Protein AF-A0A413FXJ4-F1 (afdb_monomer_lite)

Secondary structure (DSSP, 8-state):
-----PPP---SS--HHHHHHH--S-GGG------PPPTT---HHHHHHHHHHHHHHTTSS-SSSSSS----TT--PPPP------GGG--SS--PPTTEEE-GGG-EEEE-TTT--EEEE--EEEPPPS--------

Foldseek 3Di:
DPPDDDDDDDDDDDDVVVVLVVVPPCSPPDDDDDDDDDPFPDCPVVVCVQLVVLVVVLPVVPDPDVDSDDDDPPDDDDDDDDDDDDPVPDDPDDDDDVQKDWPVVFWDWDADPVPRDIDITTDITGHPPDDPPPPPDD

Sequence (138 aa):
MRSTIHHHLIVQHCDPRIISRLWKKEPSHLRASFHPLDGSGQYKKLAEYLIKETSKTFRSGESAYRKRFCESKNLIHPKPKTKKINAQKWRSAPVPKKGYIIETDSVETGVNPFTGLVWQRYSMIRIAPPNKPRKRTI

pLDDT: mean 79.88, std 13.8, range [35.5, 94.0]

Structure (mmCIF, N/CA/C/O backbone):
data_AF-A0A413FXJ4-F1
#
_entry.id   AF-A0A413FXJ4-F1
#
loop_
_atom_site.group_PDB
_atom_site.id
_atom_site.type_symbol
_atom_site.label_atom_id
_atom_site.label_alt_id
_atom_site.label_comp_id
_atom_site.label_asym_id
_atom_site.label_entity_id
_atom_site.label_seq_id
_atom_site.pdbx_PDB_ins_code
_atom_site.Cartn_x
_atom_site.Cartn_y
_atom_site.Cartn_z
_atom_site.occupancy
_atom_site.B_iso_or_equiv
_atom_site.auth_seq_id
_atom_site.auth_comp_id
_atom_site.auth_asym_id
_atom_site.auth_atom_id
_atom_site.pdbx_PDB_model_num
ATOM 1 N N . MET A 1 1 ? 29.296 -5.526 -13.607 1.00 35.50 1 MET A N 1
ATOM 2 C CA . MET A 1 1 ? 28.191 -6.242 -14.282 1.00 35.50 1 MET A CA 1
ATOM 3 C C . MET A 1 1 ? 27.050 -5.244 -14.463 1.00 35.50 1 MET A C 1
ATOM 5 O O . MET A 1 1 ? 26.494 -4.814 -13.463 1.00 35.50 1 MET A O 1
ATOM 9 N N . ARG A 1 2 ? 26.776 -4.752 -15.682 1.00 42.75 2 ARG A N 1
ATOM 10 C CA . ARG A 1 2 ? 25.613 -3.871 -15.911 1.00 42.75 2 ARG A CA 1
ATOM 11 C C . ARG A 1 2 ? 24.370 -4.755 -15.839 1.00 42.75 2 ARG A C 1
ATOM 13 O O . ARG A 1 2 ? 24.197 -5.598 -16.715 1.00 42.75 2 ARG A O 1
ATOM 20 N N . SER A 1 3 ? 23.567 -4.634 -14.783 1.00 55.50 3 SER A N 1
ATOM 21 C CA . SER A 1 3 ? 22.272 -5.310 -14.750 1.00 55.50 3 SER A CA 1
ATOM 22 C C . SER A 1 3 ? 21.412 -4.768 -15.888 1.00 55.50 3 SER A C 1
ATOM 24 O O . SER A 1 3 ? 21.445 -3.577 -16.208 1.00 55.50 3 SER A O 1
ATOM 26 N N . THR A 1 4 ? 20.679 -5.655 -16.550 1.00 64.88 4 THR A N 1
ATOM 27 C CA . THR A 1 4 ? 19.692 -5.254 -17.547 1.00 64.88 4 THR A CA 1
ATO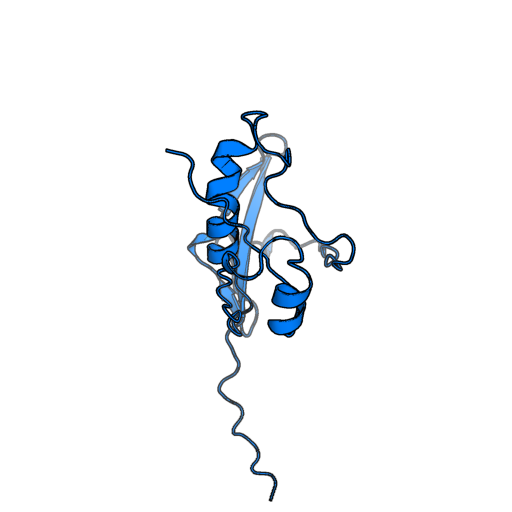M 28 C C . THR A 1 4 ? 18.681 -4.320 -16.882 1.00 64.88 4 THR A C 1
ATOM 30 O O . THR A 1 4 ? 18.236 -4.564 -15.761 1.00 64.88 4 THR A O 1
ATOM 33 N N . ILE A 1 5 ? 18.340 -3.219 -17.548 1.00 70.75 5 ILE A N 1
ATOM 34 C CA . ILE A 1 5 ? 17.359 -2.271 -17.021 1.00 70.75 5 ILE A CA 1
ATOM 35 C C . ILE A 1 5 ? 15.978 -2.925 -17.127 1.00 70.75 5 ILE A C 1
ATOM 37 O O . ILE A 1 5 ? 15.487 -3.175 -18.226 1.00 70.75 5 ILE A O 1
ATOM 41 N N . HIS A 1 6 ? 15.355 -3.199 -15.982 1.00 76.94 6 HIS A N 1
ATOM 42 C CA . HIS A 1 6 ? 13.989 -3.708 -15.901 1.00 76.94 6 HIS A CA 1
ATOM 43 C C . HIS A 1 6 ? 13.042 -2.574 -15.507 1.00 76.94 6 HIS A C 1
ATOM 45 O O . HIS A 1 6 ? 13.213 -1.936 -14.469 1.00 76.94 6 HIS A O 1
ATOM 51 N N . HIS A 1 7 ? 12.027 -2.326 -16.333 1.00 80.00 7 HIS A N 1
ATOM 52 C CA . HIS A 1 7 ? 10.966 -1.375 -16.023 1.00 80.00 7 HIS A CA 1
ATOM 53 C C . HIS A 1 7 ? 9.726 -2.126 -15.545 1.00 80.00 7 HIS A C 1
ATOM 55 O O . HIS A 1 7 ? 9.205 -2.986 -16.252 1.00 80.00 7 HIS A O 1
ATOM 61 N N . HIS A 1 8 ? 9.229 -1.771 -14.362 1.00 86.25 8 HIS A N 1
ATOM 62 C CA . HIS A 1 8 ? 7.935 -2.238 -13.886 1.00 86.25 8 HIS A CA 1
ATOM 63 C C . HIS A 1 8 ? 6.858 -1.199 -14.187 1.00 86.25 8 HIS A C 1
ATOM 65 O O . HIS A 1 8 ? 7.010 -0.023 -13.853 1.00 86.25 8 HIS A O 1
ATOM 71 N N . LEU A 1 9 ? 5.764 -1.639 -14.805 1.00 86.75 9 LEU A N 1
ATOM 72 C CA . LEU A 1 9 ? 4.642 -0.791 -15.189 1.00 86.75 9 LEU A CA 1
ATOM 73 C C . LEU A 1 9 ? 3.345 -1.421 -14.684 1.00 86.75 9 LEU A C 1
ATOM 75 O O . LEU A 1 9 ? 3.077 -2.590 -14.949 1.00 86.75 9 LEU A O 1
ATOM 79 N N . ILE A 1 10 ? 2.531 -0.630 -13.986 1.00 88.88 10 ILE A N 1
ATOM 80 C CA . ILE A 1 10 ? 1.134 -0.962 -13.699 1.00 88.88 10 ILE A CA 1
ATOM 81 C C . ILE A 1 10 ? 0.285 -0.031 -14.552 1.00 88.88 10 ILE A C 1
ATOM 83 O O . ILE A 1 10 ? 0.359 1.191 -14.416 1.00 88.88 10 ILE A O 1
ATOM 87 N N . VAL A 1 11 ? -0.515 -0.613 -15.436 1.00 87.31 11 VAL A N 1
ATOM 88 C CA . VAL A 1 11 ? -1.392 0.119 -16.350 1.00 87.31 11 VAL A CA 1
ATOM 89 C C . VAL A 1 11 ? -2.798 -0.459 -16.292 1.00 87.31 11 VAL A C 1
ATOM 91 O O . VAL A 1 11 ? -2.998 -1.607 -15.896 1.00 87.31 11 VAL A O 1
ATOM 94 N N . GLN A 1 12 ? -3.781 0.349 -16.690 1.00 85.44 12 GLN A N 1
ATOM 95 C CA . GLN A 1 12 ? -5.107 -0.178 -17.007 1.00 85.44 12 GLN A CA 1
ATOM 96 C C . GLN A 1 12 ? -5.007 -1.179 -18.166 1.00 85.44 12 GLN A C 1
ATOM 98 O O . GLN A 1 12 ? -3.970 -1.258 -18.830 1.00 85.44 12 GLN A O 1
ATOM 103 N N . HIS A 1 13 ? -6.084 -1.931 -18.406 1.00 85.19 13 HIS A N 1
ATOM 104 C CA . HIS A 1 13 ? -6.139 -2.883 -19.510 1.00 85.19 13 HIS A CA 1
ATOM 105 C C . HIS A 1 13 ? -5.606 -2.249 -20.803 1.00 85.19 13 HIS A C 1
ATOM 107 O O . HIS A 1 13 ? -6.088 -1.210 -21.252 1.00 85.19 13 HIS A O 1
ATOM 113 N N . CYS A 1 14 ? -4.581 -2.880 -21.361 1.00 84.56 14 CYS A N 1
ATOM 114 C CA . CYS A 1 14 ? -3.896 -2.446 -22.561 1.00 84.56 14 CYS A CA 1
ATOM 115 C C . CYS A 1 14 ? -3.570 -3.691 -23.372 1.00 84.56 14 CYS A C 1
ATOM 117 O O . CYS A 1 14 ? -3.119 -4.696 -22.818 1.00 84.56 14 CYS A O 1
ATOM 119 N N . ASP A 1 15 ? -3.792 -3.614 -24.678 1.00 86.50 15 ASP A N 1
ATOM 120 C CA . ASP A 1 15 ? -3.343 -4.643 -25.597 1.00 86.50 15 ASP A CA 1
ATOM 121 C C . ASP A 1 15 ? -1.801 -4.680 -25.603 1.00 86.50 15 ASP A C 1
ATOM 123 O O . ASP A 1 15 ? -1.172 -3.674 -25.957 1.00 86.50 15 ASP A O 1
ATOM 127 N N . PRO A 1 16 ? -1.169 -5.817 -25.251 1.00 80.75 16 PRO A N 1
ATOM 128 C CA . PRO A 1 16 ? 0.286 -5.970 -25.257 1.00 80.75 16 PRO A CA 1
ATOM 129 C C . PRO A 1 16 ? 0.958 -5.508 -26.556 1.00 80.75 16 PRO A C 1
ATOM 131 O O . PRO A 1 16 ? 2.058 -4.953 -26.523 1.00 80.75 16 PRO A O 1
ATOM 134 N N . ARG A 1 17 ? 0.276 -5.663 -27.700 1.00 81.94 17 ARG A N 1
ATOM 135 C CA . ARG A 1 17 ? 0.776 -5.264 -29.024 1.00 81.94 17 ARG A CA 1
ATOM 136 C C . ARG A 1 17 ? 1.029 -3.760 -29.124 1.00 81.94 17 ARG A C 1
ATOM 138 O O . ARG A 1 17 ? 1.933 -3.341 -29.846 1.00 81.94 17 ARG A O 1
ATOM 145 N N . ILE A 1 18 ? 0.269 -2.945 -28.388 1.00 85.31 18 ILE A N 1
ATOM 146 C CA . ILE A 1 18 ? 0.462 -1.490 -28.337 1.00 85.31 18 ILE A CA 1
ATOM 147 C C . ILE A 1 18 ? 1.812 -1.171 -27.692 1.00 85.31 18 ILE A C 1
ATOM 149 O O . ILE A 1 18 ? 2.576 -0.374 -28.233 1.00 85.31 18 ILE A O 1
ATOM 153 N N . ILE A 1 19 ? 2.136 -1.826 -26.574 1.00 81.00 19 ILE A N 1
ATOM 154 C CA . ILE A 1 19 ? 3.409 -1.626 -25.868 1.00 81.00 19 ILE A CA 1
ATOM 155 C C . ILE A 1 19 ? 4.577 -2.060 -2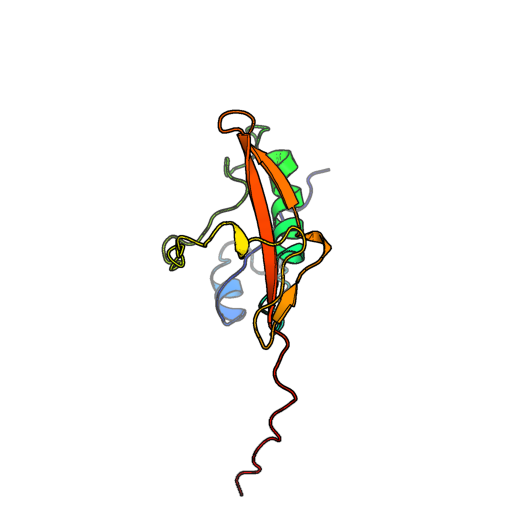6.754 1.00 81.00 19 ILE A C 1
ATOM 157 O O . ILE A 1 19 ? 5.535 -1.302 -26.910 1.00 81.00 19 ILE A O 1
ATOM 161 N N . SER A 1 20 ? 4.465 -3.222 -27.405 1.00 77.81 20 SER A N 1
ATOM 162 C CA . SER A 1 20 ? 5.481 -3.701 -28.346 1.00 77.81 20 SER A CA 1
ATOM 163 C C . SER A 1 20 ? 5.717 -2.724 -29.499 1.00 77.81 20 SER A C 1
ATOM 165 O O . SER A 1 20 ? 6.863 -2.436 -29.829 1.00 77.81 20 SER A O 1
ATOM 167 N N . ARG A 1 21 ? 4.653 -2.152 -30.078 1.00 79.44 21 ARG A N 1
ATOM 168 C CA . ARG A 1 21 ? 4.757 -1.182 -31.181 1.00 79.44 21 ARG A CA 1
ATOM 169 C C . ARG A 1 21 ? 5.354 0.162 -30.750 1.00 79.44 21 ARG A C 1
ATOM 171 O O . ARG A 1 21 ? 6.044 0.807 -31.537 1.00 79.44 21 ARG A O 1
ATOM 178 N N . LEU A 1 22 ? 5.070 0.615 -29.528 1.00 81.69 22 LEU A N 1
ATOM 179 C CA . LEU A 1 22 ? 5.619 1.866 -28.994 1.00 81.69 22 LEU A CA 1
ATOM 180 C C . LEU A 1 22 ? 7.118 1.765 -28.681 1.00 81.69 22 LEU A C 1
ATOM 182 O O . LEU A 1 22 ? 7.803 2.789 -28.648 1.00 81.69 22 LEU A O 1
ATOM 186 N N . TRP A 1 23 ? 7.646 0.553 -28.506 1.00 78.31 23 TRP A N 1
ATOM 187 C CA . TRP A 1 23 ? 9.065 0.306 -28.267 1.00 78.31 23 TRP A CA 1
ATOM 188 C C . TRP A 1 23 ? 9.882 0.363 -29.572 1.00 78.31 23 TRP A C 1
ATOM 190 O O . TRP A 1 23 ? 10.393 -0.632 -30.077 1.00 78.31 23 TRP A O 1
ATOM 200 N N . LYS A 1 24 ? 9.979 1.572 -30.140 1.00 63.34 24 LYS A N 1
ATOM 201 C CA . LYS A 1 24 ? 10.435 1.836 -31.519 1.00 63.34 24 LYS A CA 1
ATOM 202 C C . LYS A 1 24 ? 11.907 1.537 -31.818 1.00 63.34 24 LYS A C 1
ATOM 204 O O . LYS A 1 24 ? 12.250 1.449 -32.990 1.00 63.34 24 LYS A O 1
ATOM 209 N N . LYS A 1 25 ? 12.783 1.473 -30.809 1.00 61.47 25 LYS A N 1
ATOM 210 C CA . LYS A 1 25 ? 14.236 1.460 -31.052 1.00 61.47 25 LYS A CA 1
ATOM 211 C C . LYS A 1 25 ? 14.799 0.076 -31.372 1.00 61.47 25 LYS A C 1
ATOM 213 O O . LYS A 1 25 ? 15.646 0.005 -32.239 1.00 61.47 25 LYS A O 1
ATOM 218 N N . GLU A 1 26 ? 14.333 -0.983 -30.706 1.00 62.28 26 GLU A N 1
ATOM 219 C CA . GLU A 1 26 ? 14.832 -2.360 -30.892 1.00 62.28 26 GLU A CA 1
ATOM 220 C C . GLU A 1 26 ? 13.768 -3.386 -30.437 1.00 62.28 26 GLU A C 1
ATOM 222 O O . GLU A 1 26 ? 13.756 -3.790 -29.267 1.00 62.28 26 GLU A O 1
ATOM 227 N N . PRO A 1 27 ? 12.831 -3.804 -31.311 1.00 56.72 27 PRO A N 1
ATOM 228 C CA . PRO A 1 27 ? 11.775 -4.765 -30.963 1.00 56.72 27 PRO A CA 1
ATOM 229 C C . PRO A 1 27 ? 12.318 -6.132 -30.512 1.00 56.72 27 PRO A C 1
ATOM 231 O O . PRO A 1 27 ? 11.704 -6.799 -29.682 1.00 56.72 27 PRO A O 1
ATOM 234 N N . SER A 1 28 ? 13.491 -6.523 -31.022 1.00 59.41 28 SER A N 1
ATOM 235 C CA . SER A 1 28 ? 14.207 -7.776 -30.732 1.00 59.41 28 SER A CA 1
ATOM 236 C C . SER A 1 28 ? 14.666 -7.909 -29.273 1.00 59.41 28 SER A C 1
ATOM 238 O O . SER A 1 28 ? 14.881 -9.021 -28.791 1.00 59.41 28 SER A O 1
ATOM 240 N N . HIS A 1 29 ? 14.791 -6.794 -28.545 1.00 64.50 29 HIS A N 1
ATOM 241 C CA . HIS A 1 29 ? 15.255 -6.766 -27.154 1.00 64.50 29 HIS A CA 1
ATOM 242 C C . HIS A 1 29 ? 14.135 -6.521 -26.136 1.00 64.50 29 HIS A C 1
ATOM 244 O O . HIS A 1 29 ? 14.380 -6.569 -24.927 1.00 64.50 29 HIS A O 1
ATOM 250 N N . LEU A 1 30 ? 12.896 -6.295 -26.586 1.00 70.44 30 LEU A N 1
ATOM 251 C CA . LEU A 1 30 ? 11.763 -6.140 -25.683 1.00 70.44 30 LEU A CA 1
ATOM 252 C C . LEU A 1 30 ? 11.260 -7.511 -25.214 1.00 70.44 30 LEU A C 1
ATOM 254 O O . LEU A 1 30 ? 10.452 -8.162 -25.873 1.00 70.44 30 LEU A O 1
ATOM 258 N N . ARG A 1 31 ? 11.682 -7.920 -24.018 1.00 75.25 31 ARG A N 1
ATOM 259 C CA . ARG A 1 31 ? 11.058 -9.027 -23.281 1.00 75.25 31 ARG A CA 1
ATOM 260 C C . ARG A 1 31 ? 10.058 -8.455 -22.281 1.00 75.25 31 ARG A C 1
ATOM 262 O O . ARG A 1 31 ? 10.445 -8.027 -21.197 1.00 75.25 31 ARG A O 1
ATOM 269 N N . ALA A 1 32 ? 8.784 -8.414 -22.665 1.00 77.69 32 ALA A N 1
ATOM 270 C CA . ALA A 1 32 ? 7.703 -7.944 -21.805 1.00 77.69 32 ALA A CA 1
ATOM 271 C C . ALA A 1 32 ? 6.937 -9.130 -21.202 1.00 77.69 32 ALA A C 1
ATOM 273 O O . ALA A 1 32 ? 6.354 -9.932 -21.930 1.00 77.69 32 ALA A O 1
ATOM 274 N N . SER A 1 33 ? 6.919 -9.213 -19.872 1.00 83.94 33 SER A N 1
ATOM 275 C CA . SER A 1 33 ? 6.072 -10.154 -19.136 1.00 83.94 33 SER A CA 1
ATOM 276 C C . SER A 1 33 ? 4.803 -9.446 -18.681 1.00 83.94 33 SER A C 1
ATOM 278 O O . SER A 1 33 ? 4.865 -8.400 -18.032 1.00 83.94 33 SER A O 1
ATOM 280 N N . PHE A 1 34 ? 3.650 -10.023 -19.012 1.00 84.81 34 PHE A N 1
ATOM 281 C CA . PHE A 1 34 ? 2.344 -9.476 -18.662 1.00 84.81 34 PHE A CA 1
ATOM 282 C C . PHE A 1 34 ? 1.708 -10.324 -17.571 1.00 84.81 34 PHE A C 1
ATOM 284 O O . PHE A 1 34 ? 1.477 -11.517 -17.753 1.00 84.81 34 PHE A O 1
ATOM 291 N N . HIS A 1 35 ? 1.406 -9.688 -16.443 1.00 87.69 35 HIS A N 1
ATOM 292 C CA . HIS A 1 35 ? 0.777 -10.336 -15.302 1.00 87.69 35 HIS A CA 1
ATOM 293 C C . HIS A 1 35 ? -0.538 -9.615 -14.997 1.00 87.69 35 HIS A C 1
ATOM 295 O O . HIS A 1 35 ? -0.497 -8.462 -14.559 1.00 87.69 35 HIS A O 1
ATOM 301 N N . PRO A 1 36 ? -1.704 -10.237 -15.258 1.00 87.69 36 PRO A N 1
ATOM 302 C CA . PRO A 1 36 ? -2.969 -9.652 -14.844 1.00 87.69 36 PRO A CA 1
ATOM 303 C C . PRO A 1 36 ? -3.002 -9.562 -13.316 1.00 87.69 36 PRO A C 1
ATOM 305 O O . PRO A 1 36 ? -2.610 -10.502 -12.624 1.00 87.69 36 PRO A O 1
ATOM 308 N N . LEU A 1 37 ? -3.466 -8.427 -12.794 1.00 87.44 37 LEU A N 1
ATOM 309 C CA . LEU A 1 37 ? -3.738 -8.303 -11.366 1.00 87.44 37 LEU A CA 1
ATOM 310 C C . LEU A 1 37 ? -4.917 -9.205 -10.995 1.00 87.44 37 LEU A C 1
ATOM 312 O O . LEU A 1 37 ? -5.867 -9.350 -11.770 1.00 87.44 37 LEU A O 1
ATOM 316 N N . ASP A 1 38 ? -4.846 -9.818 -9.818 1.00 82.75 38 ASP A N 1
ATOM 317 C CA . ASP A 1 38 ? -5.944 -10.633 -9.312 1.00 82.75 38 ASP A CA 1
ATOM 318 C C . ASP A 1 38 ? -7.183 -9.781 -8.969 1.00 82.75 38 ASP A C 1
ATOM 320 O O . ASP A 1 38 ? -7.154 -8.557 -8.941 1.00 82.75 38 ASP A O 1
ATOM 324 N N . GLY A 1 39 ? -8.322 -10.423 -8.716 1.00 79.06 39 GLY A N 1
ATOM 325 C CA . GLY A 1 39 ? -9.552 -9.715 -8.344 1.00 79.06 39 GLY A CA 1
ATOM 326 C C . GLY 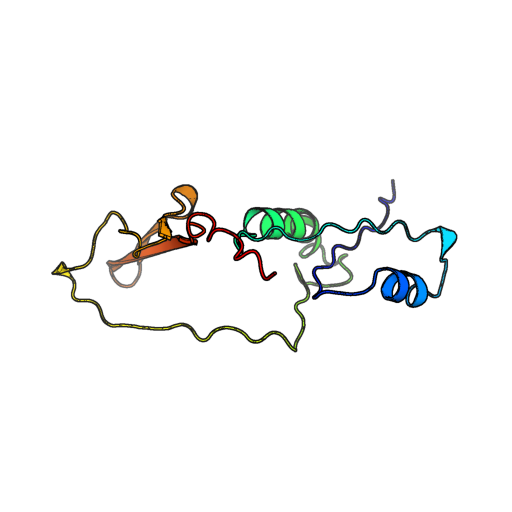A 1 39 ? -9.607 -9.252 -6.883 1.00 79.06 39 GLY A C 1
ATOM 327 O O . GLY A 1 39 ? -10.660 -8.783 -6.452 1.00 79.06 39 GLY A O 1
ATOM 328 N N . SER A 1 40 ? -8.539 -9.427 -6.092 1.00 79.25 40 SER A N 1
ATOM 329 C CA . SER A 1 40 ? -8.582 -9.202 -4.639 1.00 79.25 40 SER A CA 1
ATOM 330 C C . SER A 1 40 ? -8.682 -7.719 -4.279 1.00 79.25 40 SER A C 1
ATOM 332 O O . SER A 1 40 ? -9.265 -7.358 -3.255 1.00 79.25 40 SER A O 1
ATOM 334 N N . GLY A 1 41 ? -8.107 -6.854 -5.121 1.00 78.19 41 GLY A N 1
ATOM 335 C CA . GLY A 1 41 ? -7.956 -5.430 -4.836 1.00 78.19 41 GLY A CA 1
ATOM 336 C C . GLY A 1 41 ? -6.947 -5.115 -3.726 1.00 78.19 41 GLY A C 1
ATOM 337 O O . GLY A 1 41 ? -6.832 -3.949 -3.350 1.00 78.19 41 GLY A O 1
ATOM 338 N N . GLN A 1 42 ? -6.221 -6.112 -3.205 1.00 85.56 42 GLN A N 1
ATOM 339 C CA . GLN A 1 42 ? -5.193 -5.932 -2.183 1.00 85.56 42 GLN A CA 1
ATOM 340 C C . GLN A 1 42 ? -3.801 -6.184 -2.783 1.00 85.56 42 GLN A C 1
ATOM 342 O O . GLN A 1 42 ? -3.344 -7.318 -2.888 1.00 85.56 42 GLN A O 1
ATOM 347 N N . TYR A 1 43 ? -3.095 -5.110 -3.144 1.00 88.94 43 TYR A N 1
ATOM 348 C CA . TYR A 1 43 ? -1.799 -5.179 -3.829 1.00 88.94 43 TYR A CA 1
ATOM 349 C C . TYR A 1 43 ? -0.613 -4.672 -3.000 1.00 88.94 43 TYR A C 1
ATOM 351 O O . TYR A 1 43 ? 0.428 -4.357 -3.574 1.00 88.94 43 TYR A O 1
ATOM 359 N N . LYS A 1 44 ? -0.725 -4.593 -1.666 1.00 87.88 44 LYS A N 1
ATOM 360 C CA . LYS A 1 44 ? 0.362 -4.137 -0.771 1.00 87.88 44 LYS A CA 1
ATOM 361 C C . LYS A 1 44 ? 1.692 -4.830 -1.074 1.00 87.88 44 LYS A C 1
ATOM 363 O O . LYS A 1 44 ? 2.678 -4.155 -1.343 1.00 87.88 44 LYS A O 1
ATOM 368 N N . LYS A 1 45 ? 1.699 -6.168 -1.122 1.00 87.31 45 LYS A N 1
ATOM 369 C CA . LYS A 1 45 ? 2.914 -6.959 -1.389 1.00 87.31 45 LYS A CA 1
ATOM 370 C C . LYS A 1 45 ? 3.507 -6.674 -2.768 1.00 87.31 45 LYS A C 1
ATOM 372 O O . LYS A 1 45 ? 4.723 -6.604 -2.913 1.00 87.31 45 LYS A O 1
ATOM 377 N N . LEU A 1 46 ? 2.654 -6.482 -3.778 1.00 89.50 46 LEU A N 1
ATOM 378 C CA . LEU A 1 46 ? 3.106 -6.100 -5.114 1.00 89.50 46 LEU A CA 1
ATOM 379 C C . LEU A 1 46 ? 3.736 -4.703 -5.088 1.00 89.50 46 LEU A C 1
ATOM 381 O O . LEU A 1 46 ? 4.825 -4.520 -5.616 1.00 89.50 46 LEU A O 1
ATOM 385 N N . ALA A 1 47 ? 3.095 -3.728 -4.440 1.00 89.44 47 ALA A N 1
ATOM 386 C CA . ALA A 1 47 ? 3.632 -2.376 -4.309 1.00 89.44 47 ALA A CA 1
ATOM 387 C C . ALA A 1 47 ? 4.984 -2.358 -3.570 1.00 89.44 47 ALA A C 1
ATOM 389 O O . ALA A 1 47 ? 5.923 -1.704 -4.023 1.00 89.44 47 ALA A O 1
ATOM 390 N N . GLU A 1 48 ? 5.107 -3.117 -2.477 1.00 88.50 48 GLU A N 1
ATOM 391 C CA . GLU A 1 48 ? 6.364 -3.309 -1.743 1.00 88.50 48 GLU A CA 1
ATOM 392 C C . GLU A 1 48 ? 7.452 -3.917 -2.636 1.00 88.50 48 GLU A C 1
ATOM 394 O O . GLU A 1 48 ? 8.577 -3.414 -2.667 1.00 88.50 48 GLU A O 1
ATOM 399 N N . TYR A 1 49 ? 7.111 -4.953 -3.410 1.00 87.00 49 TYR A N 1
ATOM 400 C CA . TYR A 1 49 ? 8.024 -5.583 -4.361 1.00 87.00 49 TYR A CA 1
ATOM 401 C C . TYR A 1 49 ? 8.530 -4.590 -5.418 1.00 87.00 49 TYR A C 1
ATOM 403 O O . TYR A 1 49 ? 9.736 -4.491 -5.634 1.00 87.00 49 TYR A O 1
ATOM 411 N N . LEU A 1 50 ? 7.636 -3.799 -6.019 1.00 86.06 50 LEU A N 1
ATOM 412 C CA . LEU A 1 50 ? 7.989 -2.824 -7.056 1.00 86.06 50 LEU A CA 1
ATOM 413 C C . LEU A 1 50 ? 8.890 -1.694 -6.543 1.00 86.06 50 LEU A C 1
ATOM 415 O O . LEU A 1 50 ? 9.766 -1.216 -7.261 1.00 86.06 50 LEU A O 1
ATOM 419 N N . ILE A 1 51 ? 8.683 -1.264 -5.299 1.00 85.75 51 ILE A N 1
ATOM 420 C CA . ILE A 1 51 ? 9.441 -0.168 -4.684 1.00 85.75 51 ILE A CA 1
ATOM 421 C C . ILE A 1 51 ? 10.787 -0.651 -4.115 1.00 85.75 51 ILE A C 1
ATOM 423 O O . ILE A 1 51 ? 11.670 0.166 -3.846 1.00 85.75 51 ILE A O 1
ATOM 427 N N . LYS A 1 52 ? 10.987 -1.962 -3.934 1.00 83.69 52 LYS A N 1
ATOM 428 C CA . LYS A 1 52 ? 12.199 -2.530 -3.320 1.00 83.69 52 LYS A CA 1
ATOM 429 C C . LYS A 1 52 ? 13.484 -2.113 -4.038 1.00 83.69 52 LYS A C 1
ATOM 431 O O . LYS A 1 52 ? 14.440 -1.699 -3.383 1.00 83.69 52 LYS A O 1
ATOM 436 N N . GLU A 1 53 ? 13.498 -2.191 -5.366 1.00 73.19 53 GLU A N 1
ATOM 437 C CA . GLU A 1 53 ? 14.685 -1.870 -6.167 1.00 73.19 53 GLU A CA 1
ATOM 438 C C . GLU A 1 53 ? 14.947 -0.364 -6.210 1.00 73.19 53 GLU A C 1
ATOM 440 O O . GLU A 1 53 ? 16.066 0.095 -5.969 1.00 73.19 53 GLU A O 1
ATOM 445 N N . THR A 1 54 ? 13.896 0.433 -6.407 1.00 75.06 54 THR A N 1
ATOM 446 C CA . THR A 1 54 ? 14.019 1.893 -6.433 1.00 75.06 54 THR A CA 1
ATOM 447 C C . THR A 1 54 ? 14.362 2.465 -5.061 1.00 75.06 54 THR A C 1
ATOM 449 O O . THR A 1 54 ? 15.035 3.486 -4.983 1.00 75.06 54 THR A O 1
ATOM 452 N N . SER A 1 55 ? 13.993 1.798 -3.963 1.00 77.88 55 SER A N 1
ATOM 453 C CA . SER A 1 55 ? 14.328 2.218 -2.594 1.00 77.88 55 SER A CA 1
ATOM 454 C C . SER A 1 55 ? 15.828 2.249 -2.303 1.00 77.88 55 SER A C 1
ATOM 456 O O . SER A 1 55 ? 16.252 3.021 -1.443 1.00 77.88 55 SER A O 1
ATOM 458 N N . LYS A 1 56 ? 16.632 1.453 -3.014 1.00 76.38 56 LYS A N 1
ATOM 459 C CA . LYS A 1 56 ? 18.093 1.443 -2.861 1.00 76.38 56 LYS A CA 1
ATOM 460 C C . LYS A 1 56 ? 18.761 2.564 -3.654 1.00 76.38 56 LYS A C 1
ATOM 462 O O . LYS A 1 56 ? 19.735 3.144 -3.190 1.00 76.38 56 LYS A O 1
ATOM 467 N N . THR A 1 57 ? 18.226 2.881 -4.830 1.00 72.38 57 THR A N 1
ATOM 468 C CA . THR A 1 57 ? 18.878 3.764 -5.808 1.00 72.38 57 THR A CA 1
ATOM 469 C C . THR A 1 57 ? 18.332 5.191 -5.811 1.00 72.38 57 THR A C 1
ATOM 471 O O . THR A 1 57 ? 19.048 6.111 -6.188 1.00 72.38 57 THR A O 1
ATOM 474 N N . PHE A 1 58 ? 17.108 5.442 -5.327 1.00 70.62 58 PHE A N 1
ATOM 475 C CA . PHE A 1 58 ? 16.499 6.781 -5.418 1.00 70.62 58 PHE A CA 1
ATOM 476 C C . PHE A 1 58 ? 17.249 7.877 -4.639 1.00 70.62 58 PHE A C 1
ATOM 478 O O . PHE A 1 58 ? 17.050 9.060 -4.910 1.00 70.62 58 PHE A O 1
ATOM 485 N N . ARG A 1 59 ? 18.078 7.502 -3.652 1.00 71.31 59 ARG A N 1
ATOM 486 C CA . ARG A 1 59 ? 18.898 8.430 -2.851 1.00 71.31 59 ARG A CA 1
ATOM 487 C C . ARG A 1 59 ? 20.329 8.581 -3.357 1.00 71.31 59 ARG A C 1
ATOM 489 O O . ARG A 1 59 ? 20.983 9.527 -2.940 1.00 71.31 59 ARG A O 1
ATOM 496 N N . SER A 1 60 ? 20.817 7.689 -4.224 1.00 71.25 60 SER A N 1
ATOM 497 C CA . SER A 1 60 ? 22.215 7.722 -4.677 1.00 71.25 60 SER A CA 1
ATOM 498 C C . SER A 1 60 ? 22.487 8.819 -5.709 1.00 71.25 60 SER A C 1
ATOM 500 O O . SER A 1 60 ? 23.633 9.056 -6.060 1.00 71.25 60 SER A O 1
ATOM 502 N N . GLY A 1 61 ? 21.448 9.491 -6.221 1.00 65.38 61 GLY A N 1
ATOM 503 C CA . GLY A 1 61 ? 21.579 10.521 -7.259 1.00 65.38 61 GLY A CA 1
ATOM 504 C C . GLY A 1 61 ? 21.811 9.965 -8.670 1.00 65.38 61 GLY A C 1
ATOM 505 O O . GLY A 1 61 ? 21.577 10.681 -9.637 1.00 65.38 61 GLY A O 1
ATOM 506 N N . GLU A 1 62 ? 22.173 8.686 -8.792 1.00 66.62 62 GLU A N 1
ATOM 507 C CA . GLU A 1 62 ? 22.372 7.964 -10.060 1.00 66.62 62 GLU A CA 1
ATOM 508 C C . GLU A 1 62 ? 21.056 7.512 -10.711 1.00 66.62 62 GLU A C 1
ATOM 510 O O . GLU A 1 62 ? 21.015 7.132 -11.882 1.00 66.62 62 GLU A O 1
ATOM 515 N N . SER A 1 63 ? 19.950 7.539 -9.963 1.00 66.81 63 SER A N 1
ATOM 516 C CA . SER A 1 63 ? 18.638 7.190 -10.497 1.00 66.81 63 SER A CA 1
ATOM 517 C C . SER A 1 63 ? 18.160 8.260 -11.483 1.00 66.81 63 SER A C 1
ATOM 519 O O . SER A 1 63 ? 17.983 9.418 -11.094 1.00 66.81 63 SER A O 1
ATOM 521 N N . ALA A 1 64 ? 17.837 7.860 -12.718 1.00 68.12 64 ALA A N 1
ATOM 522 C CA . ALA A 1 64 ? 17.252 8.742 -13.740 1.00 68.12 64 ALA A CA 1
ATOM 523 C C . ALA A 1 64 ? 16.013 9.510 -13.236 1.00 68.12 64 ALA A C 1
ATOM 525 O O . ALA A 1 64 ? 15.746 10.638 -13.648 1.00 68.12 64 ALA A O 1
ATOM 526 N N . TYR A 1 65 ? 15.281 8.910 -12.296 1.00 6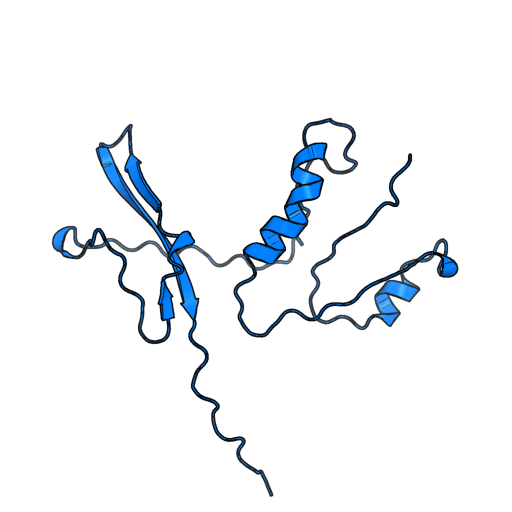6.31 65 TYR A N 1
ATOM 527 C CA . TYR A 1 65 ? 14.186 9.536 -11.574 1.00 66.31 65 TYR A CA 1
ATOM 528 C C . TYR A 1 65 ? 14.544 9.589 -10.090 1.00 66.31 65 TYR A C 1
ATOM 530 O O . TYR A 1 65 ? 14.655 8.548 -9.455 1.00 66.31 65 TYR A O 1
ATOM 538 N N . ARG A 1 66 ? 14.647 10.789 -9.502 1.00 76.44 66 ARG A N 1
ATOM 539 C CA . ARG A 1 66 ? 14.841 11.010 -8.047 1.00 76.44 66 ARG A CA 1
ATOM 540 C C . ARG A 1 66 ? 13.601 10.640 -7.206 1.00 76.44 66 ARG A C 1
ATOM 542 O O . ARG A 1 66 ? 13.302 11.268 -6.194 1.00 76.44 66 ARG A O 1
ATOM 549 N N . LYS A 1 67 ? 12.808 9.674 -7.672 1.00 81.44 67 LYS A N 1
ATOM 550 C CA . LYS A 1 67 ? 11.541 9.221 -7.091 1.00 81.44 67 LYS A CA 1
ATOM 551 C C . LYS A 1 67 ? 11.541 7.698 -7.018 1.00 81.44 67 LYS A C 1
ATOM 553 O O . LYS A 1 67 ? 12.084 7.035 -7.893 1.00 81.44 67 LYS A O 1
ATOM 558 N N . ARG A 1 68 ? 10.870 7.145 -6.004 1.00 83.12 68 ARG A N 1
ATOM 559 C CA . ARG A 1 68 ? 10.690 5.687 -5.865 1.00 83.12 68 ARG A CA 1
ATOM 560 C C . ARG A 1 68 ? 9.725 5.107 -6.901 1.00 83.12 68 ARG A C 1
ATOM 562 O O . ARG A 1 68 ? 9.877 3.962 -7.306 1.00 83.12 68 ARG A O 1
ATOM 569 N N . PHE A 1 69 ? 8.731 5.888 -7.309 1.00 86.38 69 PHE A N 1
ATOM 570 C CA . PHE A 1 69 ? 7.783 5.551 -8.364 1.00 86.38 69 PHE A CA 1
ATOM 571 C C . PHE A 1 69 ? 7.299 6.832 -9.050 1.00 86.38 69 PHE A C 1
ATOM 573 O O . PHE A 1 69 ? 7.397 7.930 -8.491 1.00 86.38 69 PHE A O 1
ATOM 580 N N . CYS A 1 70 ? 6.765 6.680 -10.258 1.00 86.31 70 CYS A N 1
ATOM 581 C CA . CYS A 1 70 ? 6.094 7.741 -10.997 1.00 86.31 70 CYS A CA 1
ATOM 582 C C . CYS A 1 70 ? 4.632 7.337 -11.179 1.00 86.31 70 CYS A C 1
ATOM 584 O O . CYS A 1 70 ? 4.340 6.387 -11.902 1.00 86.31 70 CYS A O 1
ATOM 586 N N . GLU A 1 71 ? 3.720 8.035 -10.506 1.00 87.12 71 GLU A N 1
ATOM 587 C CA . GLU A 1 71 ? 2.284 7.835 -10.700 1.00 87.12 71 GLU A CA 1
ATOM 588 C C . GLU A 1 71 ? 1.772 8.561 -11.944 1.00 87.12 71 GLU A C 1
ATOM 590 O O . GLU A 1 71 ? 2.314 9.586 -12.372 1.00 87.12 71 GLU A O 1
ATOM 595 N N . SER A 1 72 ? 0.694 8.028 -12.518 1.00 85.12 72 SER A N 1
ATOM 596 C CA . SER A 1 72 ? -0.061 8.749 -13.535 1.00 85.12 72 SER A CA 1
ATOM 597 C C . SER A 1 72 ? -0.699 9.988 -12.915 1.00 85.12 72 SER A C 1
ATOM 599 O O . SER A 1 72 ? -1.384 9.901 -11.900 1.00 85.12 72 SER A O 1
ATOM 601 N N . LYS A 1 73 ? -0.556 11.136 -13.578 1.00 84.56 73 LYS A N 1
ATOM 602 C CA . LYS A 1 73 ? -1.225 12.383 -13.176 1.00 84.56 73 LYS A CA 1
ATOM 603 C C . LYS A 1 73 ? -2.747 12.3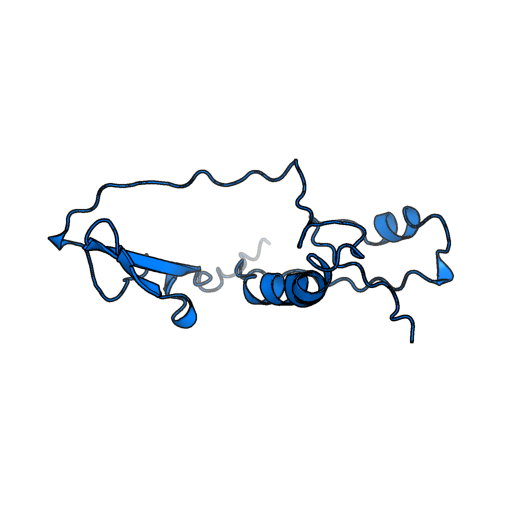42 -13.373 1.00 84.56 73 LYS A C 1
ATOM 605 O O . LYS A 1 73 ? -3.435 13.248 -12.926 1.00 84.56 73 LYS A O 1
ATOM 610 N N . ASN A 1 74 ? -3.258 11.313 -14.055 1.00 87.69 74 ASN A N 1
ATOM 611 C CA . ASN A 1 74 ? -4.683 11.114 -14.324 1.00 87.69 74 ASN A CA 1
ATOM 612 C C . ASN A 1 74 ? -5.340 10.102 -13.358 1.00 87.69 74 ASN A C 1
ATOM 614 O O . ASN A 1 74 ? -6.427 9.595 -13.628 1.00 87.69 74 ASN A O 1
ATOM 618 N N . LEU A 1 75 ? -4.668 9.734 -12.261 1.00 84.38 75 LEU A N 1
ATOM 619 C CA . LEU A 1 75 ? -5.254 8.882 -11.225 1.00 84.38 75 LEU A CA 1
ATOM 620 C C . LEU A 1 75 ? -6.203 9.698 -10.339 1.00 84.38 75 LEU A C 1
ATOM 622 O O . LEU A 1 75 ? -5.843 10.742 -9.801 1.00 84.38 75 LEU A O 1
ATOM 626 N N . ILE A 1 76 ? -7.426 9.195 -10.156 1.00 85.75 76 ILE A N 1
ATOM 627 C CA . ILE A 1 76 ? -8.394 9.792 -9.232 1.00 85.75 76 ILE A CA 1
ATOM 628 C C . ILE A 1 76 ? -8.094 9.272 -7.827 1.00 85.75 76 ILE A C 1
ATOM 630 O O . ILE A 1 76 ? -8.395 8.123 -7.497 1.00 85.75 76 ILE A O 1
ATOM 634 N N . HIS A 1 77 ? -7.519 10.129 -6.984 1.00 85.69 77 HIS A N 1
ATOM 635 C CA . HIS A 1 77 ? -7.252 9.787 -5.591 1.00 85.69 77 HIS A CA 1
ATOM 636 C C . HIS A 1 77 ? -8.541 9.887 -4.760 1.00 85.69 77 HIS A C 1
ATOM 638 O O . HIS A 1 77 ? -9.202 10.933 -4.765 1.00 85.69 77 HIS A O 1
ATOM 644 N N . PRO A 1 78 ? -8.922 8.831 -4.018 1.00 86.62 78 PRO A N 1
ATOM 645 C CA . PRO A 1 78 ? -10.087 8.895 -3.150 1.00 86.62 78 PRO A CA 1
ATOM 646 C C . PRO A 1 78 ? -9.843 9.912 -2.030 1.00 86.62 78 PRO A C 1
ATOM 648 O O . PRO A 1 78 ? -8.842 9.843 -1.317 1.00 86.62 78 PRO A O 1
ATOM 651 N N . LYS A 1 79 ? -10.777 10.852 -1.846 1.00 91.56 79 LYS A N 1
ATOM 652 C CA . LYS A 1 79 ? -10.698 11.823 -0.748 1.00 91.56 79 LYS A CA 1
ATOM 653 C C . LYS A 1 79 ? -10.844 11.097 0.600 1.00 91.56 79 LYS A C 1
ATOM 655 O O . LYS A 1 79 ? -11.802 10.329 0.760 1.00 91.56 79 LYS A O 1
ATOM 660 N N . PRO A 1 80 ? -9.942 11.328 1.573 1.00 91.00 80 PRO A N 1
ATOM 661 C CA . PRO A 1 80 ? -10.051 10.714 2.888 1.00 91.00 80 PRO A CA 1
ATOM 662 C C . PRO A 1 80 ? -11.346 11.163 3.574 1.00 91.00 80 PRO A C 1
ATOM 664 O O . PRO A 1 80 ? -11.750 12.322 3.488 1.00 91.00 80 PRO A O 1
ATOM 667 N N . LYS A 1 81 ? -12.016 10.226 4.251 1.00 91.81 81 LYS A N 1
ATOM 668 C CA . LYS A 1 81 ? -13.238 10.500 5.014 1.00 91.81 81 LYS A CA 1
ATOM 669 C C . LYS A 1 81 ? -12.891 10.614 6.492 1.00 91.81 81 LYS A C 1
ATOM 671 O O . LYS A 1 81 ? -12.537 9.614 7.112 1.00 91.81 81 LYS A O 1
ATOM 676 N N . THR A 1 82 ? -13.054 11.805 7.055 1.00 91.81 82 THR A N 1
ATOM 677 C CA . THR A 1 82 ? -12.845 12.056 8.486 1.00 91.81 82 THR A CA 1
ATOM 678 C C . THR A 1 82 ? -14.180 12.027 9.219 1.00 91.81 82 THR A C 1
ATOM 680 O O . THR A 1 82 ? -15.152 12.642 8.783 1.00 91.81 82 THR A O 1
ATOM 683 N N . LYS A 1 83 ? -14.243 11.315 10.347 1.00 87.75 83 LYS A N 1
ATOM 684 C CA . LYS A 1 83 ? -15.427 11.256 11.211 1.00 87.75 83 LYS A CA 1
ATOM 685 C C . LYS A 1 83 ? -15.005 11.367 12.671 1.00 87.75 83 LYS A C 1
ATOM 687 O O . LYS A 1 83 ? -14.087 10.671 13.093 1.00 87.75 83 LYS A O 1
ATOM 692 N N . LYS A 1 84 ? -15.715 12.186 13.450 1.00 88.06 84 LYS A N 1
ATOM 693 C CA . LYS A 1 84 ? -15.587 12.197 14.913 1.00 88.06 84 LYS A CA 1
ATOM 694 C C . LYS A 1 84 ? -16.231 10.926 15.478 1.00 88.06 84 LYS A C 1
ATOM 696 O O . LYS A 1 84 ? -17.400 10.646 15.203 1.00 88.06 84 LYS A O 1
ATOM 701 N N . ILE A 1 85 ? -15.466 10.147 16.235 1.00 84.25 85 ILE A N 1
ATOM 702 C CA . ILE A 1 85 ? -15.951 8.969 16.964 1.00 84.25 85 ILE A CA 1
ATOM 703 C C . ILE A 1 85 ? -16.028 9.298 18.455 1.00 84.25 85 ILE A C 1
ATOM 705 O O . ILE A 1 85 ? -15.222 10.073 18.958 1.00 84.25 85 ILE A O 1
ATOM 709 N N . ASN A 1 86 ? -17.006 8.728 19.160 1.00 85.12 86 ASN A N 1
ATOM 710 C CA . ASN A 1 86 ? -17.047 8.818 20.620 1.00 85.12 86 ASN A CA 1
ATOM 711 C C . ASN A 1 86 ? -15.899 7.967 21.190 1.00 85.12 86 ASN A C 1
ATOM 713 O O . ASN A 1 86 ? -15.730 6.825 20.757 1.00 85.12 86 ASN A O 1
ATOM 717 N N . ALA A 1 87 ? -15.148 8.506 22.152 1.00 83.06 87 ALA A N 1
ATOM 718 C CA . ALA A 1 87 ? -14.041 7.816 22.810 1.00 83.06 87 ALA A CA 1
ATOM 719 C C . ALA A 1 87 ? -14.453 6.453 23.398 1.00 83.06 87 ALA A C 1
ATOM 721 O O . ALA A 1 87 ? -13.719 5.486 23.252 1.00 83.06 87 ALA A O 1
ATOM 722 N N . GLN A 1 88 ? -15.668 6.324 23.941 1.00 83.44 88 GLN A N 1
ATOM 723 C CA . GLN A 1 88 ? -16.196 5.055 24.469 1.00 83.44 88 GLN A CA 1
ATOM 724 C C . GLN A 1 88 ? -16.382 3.973 23.391 1.00 83.44 88 GLN A C 1
ATOM 726 O O . GLN A 1 88 ? -16.442 2.787 23.694 1.00 83.44 88 GLN A O 1
ATOM 731 N N . LYS A 1 89 ? -16.512 4.371 22.118 1.00 83.12 89 LYS A N 1
ATOM 732 C CA . LYS A 1 89 ? -16.626 3.444 20.980 1.00 83.12 89 LYS A CA 1
ATOM 733 C C . LYS A 1 89 ? -15.266 3.061 20.402 1.00 83.12 89 LYS A C 1
ATOM 735 O O . LYS A 1 89 ? -15.220 2.188 19.534 1.00 83.12 89 LYS A O 1
ATOM 740 N N . TRP A 1 90 ? -14.191 3.724 20.824 1.00 84.62 90 TRP A N 1
ATOM 741 C CA . TRP A 1 90 ? -12.843 3.358 20.420 1.00 84.62 90 TRP A CA 1
ATOM 742 C C . TRP A 1 90 ? -12.479 2.000 21.026 1.00 84.62 90 TRP A C 1
ATOM 744 O O . TRP A 1 90 ? -12.832 1.698 22.163 1.00 84.62 90 TRP A O 1
ATOM 754 N N . ARG A 1 91 ? -11.808 1.157 20.241 1.00 85.25 91 ARG A N 1
ATOM 755 C CA . ARG A 1 91 ? -11.400 -0.187 20.656 1.00 85.25 91 ARG A CA 1
ATOM 756 C C . ARG A 1 91 ? -9.922 -0.375 20.357 1.00 85.25 91 ARG A C 1
ATOM 758 O O . ARG A 1 91 ? -9.496 -0.122 19.232 1.00 85.25 91 ARG A O 1
ATOM 765 N N . SER A 1 92 ? -9.176 -0.894 21.329 1.00 84.62 92 SER A N 1
ATOM 766 C CA . SER A 1 92 ? -7.757 -1.229 21.158 1.00 84.62 92 SER A CA 1
ATOM 767 C C . SER A 1 92 ? -7.543 -2.293 20.080 1.00 84.62 92 SER A C 1
ATOM 769 O O . SER A 1 92 ? -6.570 -2.225 19.340 1.00 84.62 92 SER A O 1
ATOM 771 N N . ALA A 1 93 ? -8.479 -3.238 19.939 1.00 89.00 93 ALA A N 1
ATOM 772 C CA . ALA A 1 93 ? -8.523 -4.178 18.822 1.00 89.00 93 ALA A CA 1
ATOM 773 C C . ALA A 1 93 ? -9.548 -3.705 17.770 1.00 89.00 93 ALA A C 1
ATOM 775 O O . ALA A 1 93 ? -10.721 -3.502 18.115 1.00 89.00 93 ALA A O 1
ATOM 776 N N . PRO A 1 94 ? -9.151 -3.525 16.497 1.00 91.69 94 PRO A N 1
ATOM 777 C CA . PRO A 1 94 ? -10.059 -3.056 15.461 1.00 91.69 94 PRO A CA 1
ATOM 778 C C . PRO A 1 94 ? -11.097 -4.126 15.103 1.00 91.69 94 PRO A C 1
ATOM 780 O O . PRO A 1 94 ? -10.793 -5.313 15.009 1.00 91.69 94 PRO A O 1
ATOM 783 N N . VAL A 1 95 ? -12.337 -3.693 14.864 1.00 91.06 95 VAL A N 1
ATOM 784 C CA . VAL A 1 95 ? -13.440 -4.573 14.451 1.00 91.06 95 VAL A CA 1
ATOM 785 C C . VAL A 1 95 ? -13.718 -4.357 12.962 1.00 91.06 95 VAL A C 1
ATOM 787 O O . VAL A 1 95 ? -13.909 -3.208 12.546 1.00 91.06 95 VAL A O 1
ATOM 790 N N . PRO A 1 96 ? -13.755 -5.421 12.140 1.00 92.50 96 PRO A N 1
ATOM 791 C CA . PRO A 1 96 ? -13.994 -5.278 10.714 1.00 92.50 96 PRO A CA 1
ATOM 792 C C . PRO A 1 96 ? -15.426 -4.823 10.415 1.00 92.50 96 PRO A C 1
ATOM 794 O O . PRO A 1 96 ? -16.377 -5.111 11.144 1.00 92.50 96 PRO A O 1
ATOM 797 N N . LYS A 1 97 ? -15.598 -4.135 9.284 1.00 90.06 97 LYS A N 1
ATOM 798 C CA . LYS A 1 97 ? -16.930 -3.875 8.722 1.00 90.06 97 LYS A CA 1
ATOM 799 C C . LYS A 1 97 ? -17.529 -5.178 8.183 1.00 90.06 97 LYS A C 1
ATOM 801 O O . LYS A 1 97 ? -16.799 -6.070 7.761 1.00 90.06 97 LYS A O 1
ATOM 806 N N . LYS A 1 98 ? -18.862 -5.275 8.128 1.00 89.44 98 LYS A N 1
ATOM 807 C CA . LYS A 1 98 ? -19.555 -6.431 7.530 1.00 89.44 98 LYS A CA 1
ATOM 808 C C . LYS A 1 98 ? -19.022 -6.703 6.114 1.00 89.44 98 LYS A C 1
ATOM 810 O O . LYS A 1 98 ? -19.028 -5.802 5.278 1.00 89.44 98 LYS A O 1
ATOM 815 N N . GLY A 1 99 ? -18.584 -7.938 5.860 1.00 88.94 99 GLY A N 1
ATOM 816 C CA . GLY A 1 99 ? -17.991 -8.351 4.580 1.00 88.94 99 GLY A CA 1
ATOM 817 C C . GLY A 1 99 ? -16.502 -8.021 4.422 1.00 88.94 99 GLY A C 1
ATOM 818 O O . GLY A 1 99 ? -15.985 -8.102 3.310 1.00 88.94 99 GLY A O 1
ATOM 819 N N . TYR A 1 100 ? -15.818 -7.643 5.502 1.00 91.25 100 TYR A N 1
ATOM 820 C CA . TYR A 1 100 ? -14.378 -7.401 5.530 1.00 91.25 100 TYR A CA 1
ATOM 821 C C . TYR A 1 100 ? -13.705 -8.233 6.627 1.00 91.25 100 TYR A C 1
ATOM 823 O O . TYR A 1 100 ? -14.345 -8.618 7.603 1.00 91.25 100 TYR A O 1
ATOM 831 N N . ILE A 1 101 ? -12.403 -8.460 6.476 1.00 92.00 101 ILE A N 1
ATOM 832 C CA . ILE A 1 101 ? -11.492 -8.917 7.532 1.00 92.00 101 ILE A CA 1
ATOM 833 C C . ILE A 1 101 ? -10.450 -7.834 7.815 1.00 92.00 101 ILE A C 1
ATOM 835 O O . ILE A 1 101 ? -10.154 -7.011 6.946 1.00 92.00 101 ILE A O 1
ATOM 839 N N . ILE A 1 102 ? -9.900 -7.826 9.029 1.00 93.00 102 ILE A N 1
ATOM 840 C CA . ILE A 1 102 ? -8.731 -7.004 9.358 1.00 93.00 102 ILE A CA 1
ATOM 841 C C . ILE A 1 102 ? -7.486 -7.699 8.802 1.00 93.00 102 ILE A C 1
ATOM 843 O O . ILE A 1 102 ? -7.296 -8.892 9.027 1.00 93.00 102 ILE A O 1
ATOM 847 N N . GLU A 1 103 ? -6.635 -6.954 8.101 1.00 90.69 103 GLU A N 1
ATOM 848 C CA . GLU A 1 103 ? -5.286 -7.410 7.757 1.00 90.69 103 GLU A CA 1
ATOM 849 C C . GLU A 1 103 ? -4.427 -7.318 9.029 1.00 90.69 103 GLU A C 1
ATOM 851 O O . GLU A 1 103 ? -4.047 -6.225 9.449 1.00 90.69 103 GLU A O 1
ATOM 856 N N . THR A 1 104 ? -4.207 -8.437 9.721 1.00 87.06 104 THR A N 1
ATOM 857 C CA . THR A 1 104 ? -3.634 -8.444 11.082 1.00 87.06 104 THR A CA 1
ATOM 858 C C . THR A 1 104 ? -2.218 -7.874 11.144 1.00 87.06 104 THR A C 1
ATOM 860 O O . THR A 1 104 ? -1.888 -7.191 12.106 1.00 87.06 104 THR A O 1
ATOM 863 N N . ASP A 1 105 ? -1.409 -8.072 10.101 1.00 88.19 105 ASP A N 1
ATOM 864 C CA . ASP A 1 105 ? -0.061 -7.5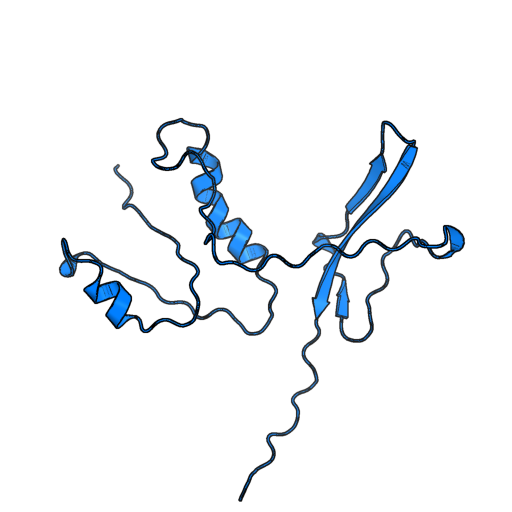00 9.955 1.00 88.19 105 ASP A CA 1
ATOM 865 C C . ASP A 1 105 ? -0.061 -5.991 9.649 1.00 88.19 105 ASP A C 1
ATOM 867 O O . ASP A 1 105 ? 0.997 -5.371 9.588 1.00 88.19 105 ASP A O 1
ATOM 871 N N . SER A 1 106 ? -1.232 -5.384 9.428 1.00 88.88 106 SER A N 1
ATOM 872 C CA . SER A 1 106 ? -1.365 -3.942 9.182 1.00 88.88 106 SER A CA 1
ATOM 873 C C . SER A 1 106 ? -1.705 -3.125 10.427 1.00 88.88 106 SER A C 1
ATOM 875 O O . SER A 1 106 ? -1.724 -1.895 10.341 1.00 88.88 106 SER A O 1
ATOM 877 N N . VAL A 1 107 ? -2.038 -3.781 11.545 1.00 93.81 107 VAL A N 1
ATOM 878 C CA . VAL A 1 107 ? -2.508 -3.099 12.754 1.00 93.81 107 VAL A CA 1
ATOM 879 C C . VAL A 1 107 ? -1.328 -2.447 13.462 1.00 93.81 107 VAL A C 1
ATOM 881 O O . VAL A 1 107 ? -0.464 -3.116 14.016 1.00 93.81 107 VAL A O 1
ATOM 884 N N . GLU A 1 108 ? -1.334 -1.122 13.478 1.00 93.62 108 GLU A N 1
ATOM 885 C CA . GLU A 1 108 ? -0.374 -0.296 14.195 1.00 93.62 108 GLU A CA 1
ATOM 886 C C . GLU A 1 108 ? -1.113 0.572 15.205 1.00 93.62 108 GLU A C 1
ATOM 888 O O . GLU A 1 108 ? -2.144 1.177 14.898 1.00 93.62 108 GLU A O 1
ATOM 893 N N . THR A 1 109 ? -0.574 0.649 16.414 1.00 93.38 109 THR A N 1
ATOM 894 C CA . THR A 1 109 ? -1.095 1.492 17.489 1.00 93.38 109 THR A CA 1
ATOM 895 C C . THR A 1 109 ? 0.046 2.236 18.145 1.00 93.38 109 THR A C 1
ATOM 897 O O . THR A 1 109 ? 1.145 1.701 18.274 1.00 93.38 109 THR A O 1
ATOM 900 N N . GLY A 1 110 ? -0.223 3.441 18.623 1.00 92.25 110 GLY A N 1
ATOM 901 C CA . GLY A 1 110 ? 0.762 4.196 19.375 1.00 92.25 110 GLY A CA 1
ATOM 902 C C . GLY A 1 110 ? 0.142 5.356 20.125 1.00 92.25 110 GLY A C 1
ATOM 903 O O . GLY A 1 110 ? -1.059 5.615 20.041 1.00 92.25 110 GLY A O 1
ATOM 904 N N . VAL A 1 111 ? 0.995 6.066 20.849 1.00 93.69 111 VAL A N 1
ATOM 905 C CA . VAL A 1 111 ? 0.657 7.327 21.501 1.00 93.69 111 VAL A CA 1
ATOM 906 C C . VAL A 1 111 ? 1.377 8.427 20.743 1.00 93.69 111 VAL A C 1
ATOM 908 O O . VAL A 1 111 ? 2.562 8.308 20.436 1.00 93.69 111 VAL A O 1
ATOM 911 N N . ASN A 1 112 ? 0.656 9.480 20.378 1.00 92.00 112 ASN A N 1
ATOM 912 C CA . ASN A 1 112 ? 1.279 10.645 19.777 1.00 92.00 112 ASN A CA 1
ATOM 913 C C . ASN A 1 112 ? 2.146 11.346 20.844 1.00 92.00 112 ASN A C 1
ATOM 915 O O . ASN A 1 112 ? 1.594 11.763 21.863 1.00 92.00 112 ASN A O 1
ATOM 919 N N . PRO A 1 113 ? 3.467 11.505 20.633 1.00 93.19 113 PRO A N 1
ATOM 920 C CA . PRO A 1 113 ? 4.362 12.050 21.656 1.00 93.19 113 PRO A CA 1
ATOM 921 C C . PRO A 1 113 ? 4.107 13.532 21.966 1.00 93.19 113 PRO A C 1
ATOM 923 O O . PRO A 1 113 ? 4.491 14.001 23.029 1.00 93.19 113 PRO A O 1
ATOM 926 N N . PHE A 1 114 ? 3.448 14.267 21.064 1.00 93.88 114 PHE A N 1
ATOM 927 C CA . PHE A 1 114 ? 3.147 15.689 21.237 1.00 93.88 114 PHE A CA 1
ATOM 928 C C . PHE A 1 114 ? 1.772 15.930 21.863 1.00 93.88 114 PHE A C 1
ATOM 930 O O . PHE A 1 114 ? 1.604 16.873 22.626 1.00 93.88 114 PHE A O 1
ATOM 937 N N . THR A 1 115 ? 0.772 15.107 21.528 1.00 92.06 115 THR A N 1
ATOM 938 C CA . THR A 1 115 ? -0.612 15.310 21.996 1.00 92.06 115 THR A CA 1
ATOM 939 C C . THR A 1 115 ? -1.041 14.348 23.100 1.00 92.06 115 THR A C 1
ATOM 941 O O . THR A 1 115 ? -2.102 14.542 23.685 1.00 92.06 115 THR A O 1
ATOM 944 N N . GLY A 1 116 ? -0.279 13.281 23.355 1.00 90.19 116 GLY A N 1
ATOM 945 C CA . GLY A 1 116 ? -0.648 12.210 24.287 1.00 90.19 116 GLY A CA 1
ATOM 946 C C . GLY A 1 116 ? -1.830 11.348 23.825 1.00 90.19 116 GLY A C 1
ATOM 947 O O . GLY A 1 116 ? -2.243 10.435 24.536 1.00 90.19 116 GLY A O 1
ATOM 948 N N . LEU A 1 117 ? -2.392 11.608 22.639 1.00 89.19 117 LEU A N 1
ATOM 949 C CA . LEU A 1 117 ? -3.555 10.882 22.135 1.00 89.19 117 LEU A CA 1
ATOM 950 C C . LEU A 1 117 ? -3.151 9.533 21.542 1.00 89.19 117 LEU A C 1
ATOM 952 O O . LEU A 1 117 ? -2.203 9.437 20.756 1.00 89.19 117 LEU A O 1
ATOM 956 N N . VAL A 1 118 ? -3.928 8.501 21.871 1.00 90.81 118 VAL A N 1
ATOM 957 C CA . VAL A 1 118 ? -3.807 7.190 21.235 1.00 90.81 118 VAL A CA 1
ATOM 958 C C . VAL A 1 118 ? -4.253 7.265 19.778 1.00 90.81 118 VAL A C 1
ATOM 960 O O . VAL A 1 118 ? -5.271 7.876 19.443 1.00 90.81 118 VAL A O 1
ATOM 963 N N . TRP A 1 119 ? -3.497 6.617 18.902 1.00 91.69 119 TRP A N 1
ATOM 964 C CA . TRP A 1 119 ? -3.841 6.459 17.498 1.00 91.69 119 TRP A CA 1
ATOM 965 C C . TRP A 1 119 ? -3.769 4.990 17.099 1.00 91.69 119 TRP A C 1
ATOM 967 O O . TRP A 1 119 ? -3.072 4.180 17.712 1.00 91.69 119 TRP A O 1
ATOM 977 N N . GLN A 1 120 ? -4.527 4.653 16.061 1.00 93.06 120 GLN A N 1
ATOM 978 C CA . GLN A 1 120 ? -4.564 3.318 15.491 1.00 93.06 120 GLN A CA 1
ATOM 979 C C . GLN A 1 120 ? -4.697 3.416 13.968 1.00 93.06 120 GLN A C 1
ATOM 981 O O . GLN A 1 120 ? -5.499 4.203 13.460 1.00 93.06 120 GLN A O 1
ATOM 986 N N . ARG A 1 121 ? -3.931 2.595 13.249 1.00 93.38 121 ARG A N 1
ATOM 987 C CA . ARG A 1 121 ? -3.949 2.452 11.791 1.00 93.38 121 ARG A CA 1
ATOM 988 C C . ARG A 1 121 ? -4.090 0.975 11.440 1.00 93.38 121 ARG A C 1
ATOM 990 O O . ARG A 1 121 ? -3.440 0.140 12.050 1.00 93.38 121 ARG A O 1
ATOM 997 N N . TYR A 1 122 ? -4.949 0.651 10.479 1.00 94.00 122 TYR A N 1
ATOM 998 C CA . TYR A 1 122 ? -5.101 -0.707 9.955 1.00 94.00 122 TYR A CA 1
ATOM 999 C C . TYR A 1 122 ? -5.759 -0.683 8.576 1.00 94.00 122 TYR A C 1
ATOM 1001 O O . TYR A 1 122 ? -6.438 0.280 8.203 1.00 94.00 122 TYR A O 1
ATOM 1009 N N . SER A 1 123 ? -5.589 -1.778 7.848 1.00 91.81 123 SER A N 1
ATOM 1010 C CA . SER A 1 123 ? -6.236 -2.069 6.575 1.00 91.81 123 SER A CA 1
ATOM 1011 C C . SER A 1 123 ? -7.346 -3.107 6.758 1.00 91.81 123 SER A C 1
ATOM 1013 O O . SER A 1 123 ? -7.295 -3.973 7.634 1.00 91.81 123 SER A O 1
ATOM 1015 N N . MET A 1 124 ? -8.370 -3.026 5.908 1.00 91.94 124 MET A N 1
ATOM 1016 C CA . MET A 1 124 ? -9.441 -4.018 5.821 1.00 91.94 124 MET A CA 1
ATOM 1017 C C . MET A 1 124 ? -9.444 -4.640 4.426 1.00 91.94 124 MET A C 1
ATOM 1019 O O . MET A 1 124 ? -9.473 -3.912 3.434 1.00 91.94 124 MET A O 1
ATOM 1023 N N . ILE A 1 125 ? -9.489 -5.968 4.349 1.00 89.00 125 ILE A N 1
ATOM 1024 C CA . ILE A 1 125 ? -9.598 -6.709 3.087 1.00 89.00 125 ILE A CA 1
ATOM 1025 C C . ILE A 1 125 ? -11.052 -7.122 2.904 1.00 89.00 125 ILE A C 1
ATOM 1027 O O . ILE A 1 125 ? -11.684 -7.631 3.830 1.00 89.00 125 ILE A O 1
ATOM 1031 N N . ARG A 1 126 ? -11.609 -6.876 1.718 1.00 87.06 126 ARG A N 1
ATOM 1032 C CA . ARG A 1 126 ? -12.978 -7.284 1.400 1.00 87.06 126 ARG A CA 1
ATOM 1033 C C . ARG A 1 126 ? -13.013 -8.795 1.192 1.00 87.06 126 ARG A C 1
ATOM 1035 O O . ARG A 1 126 ? -12.285 -9.318 0.357 1.00 87.06 126 ARG A O 1
ATOM 1042 N N . ILE A 1 127 ? -13.899 -9.480 1.901 1.00 84.44 127 ILE A N 1
ATOM 1043 C CA . ILE A 1 127 ? -14.195 -10.887 1.638 1.00 84.44 127 ILE A CA 1
ATOM 1044 C C . ILE A 1 127 ? -15.033 -10.905 0.358 1.00 84.44 127 ILE A C 1
ATOM 1046 O O . ILE A 1 127 ? -16.070 -10.233 0.288 1.00 84.44 127 ILE A O 1
ATOM 1050 N N . ALA A 1 128 ? -14.573 -11.605 -0.681 1.00 67.44 128 ALA A N 1
ATOM 1051 C CA . ALA A 1 128 ? -15.380 -11.792 -1.881 1.00 67.44 128 ALA A CA 1
ATOM 1052 C C . ALA A 1 128 ? -16.755 -12.365 -1.477 1.00 67.44 128 ALA A C 1
ATOM 1054 O O . ALA A 1 128 ? -16.816 -13.213 -0.582 1.00 67.44 128 ALA A O 1
ATOM 1055 N N . PRO A 1 129 ? -17.872 -11.909 -2.076 1.00 55.34 129 PRO A N 1
ATOM 1056 C CA . PRO A 1 129 ? -19.147 -12.572 -1.837 1.00 55.34 129 PRO A CA 1
ATOM 1057 C C . PRO A 1 129 ? -19.010 -14.056 -2.224 1.00 55.34 129 PRO A C 1
ATOM 1059 O O . PRO A 1 129 ? -18.300 -14.345 -3.193 1.00 55.34 129 PRO A O 1
ATOM 1062 N N . PRO A 1 130 ? -19.677 -14.996 -1.522 1.00 46.56 130 PRO A N 1
ATOM 1063 C CA . PRO A 1 130 ? -19.794 -16.360 -2.028 1.00 46.56 130 PRO A CA 1
ATOM 1064 C C . PRO A 1 130 ? -20.288 -16.279 -3.475 1.00 46.56 130 PRO A C 1
ATOM 1066 O O . PRO A 1 130 ? -21.167 -15.460 -3.764 1.00 46.56 130 PRO A O 1
ATOM 1069 N N . ASN A 1 131 ? -19.660 -17.046 -4.375 1.00 46.44 131 ASN A N 1
ATOM 1070 C CA . ASN A 1 131 ? -19.969 -17.072 -5.807 1.00 46.44 131 ASN A CA 1
ATOM 1071 C C . ASN A 1 131 ? -21.480 -16.918 -6.014 1.00 46.44 131 ASN A C 1
ATOM 1073 O O . ASN A 1 131 ? -22.246 -17.811 -5.652 1.00 46.44 131 ASN A O 1
ATOM 1077 N N . LYS A 1 132 ? -21.930 -15.793 -6.589 1.00 44.84 132 LYS A N 1
ATOM 1078 C CA . LYS A 1 132 ? -23.299 -15.750 -7.107 1.00 44.84 132 LYS A CA 1
ATOM 1079 C C . LYS A 1 132 ? -23.351 -16.827 -8.193 1.00 44.84 132 LYS A C 1
ATOM 1081 O O . LYS A 1 132 ? -22.521 -16.750 -9.104 1.00 44.84 132 LYS A O 1
ATOM 1086 N N . PRO A 1 133 ? -24.254 -17.824 -8.116 1.00 39.56 133 PRO A N 1
ATOM 1087 C CA . PRO A 1 133 ? -24.380 -18.799 -9.186 1.00 39.56 133 PRO A CA 1
ATOM 1088 C C . PRO A 1 133 ? -24.580 -18.026 -10.487 1.00 39.56 133 PRO A C 1
ATOM 1090 O O . PRO A 1 133 ? -25.400 -17.103 -10.549 1.00 39.56 133 PRO A O 1
ATOM 1093 N N . ARG A 1 134 ? -23.769 -18.343 -11.504 1.00 44.97 134 ARG A N 1
ATOM 1094 C CA . ARG A 1 134 ? -23.944 -17.784 -12.845 1.00 44.97 134 ARG A CA 1
ATOM 1095 C C . ARG A 1 134 ? -25.385 -18.082 -13.244 1.00 44.97 134 ARG A C 1
ATOM 1097 O O . ARG A 1 134 ? -25.742 -19.251 -13.377 1.00 44.97 134 ARG A O 1
ATOM 1104 N N . LYS A 1 135 ? -26.221 -17.051 -13.401 1.00 44.19 135 LYS A N 1
ATOM 1105 C CA . LYS A 1 135 ? -27.512 -17.230 -14.066 1.00 44.19 135 LYS A CA 1
ATOM 1106 C C . LYS A 1 135 ? -27.182 -17.761 -15.460 1.00 44.19 135 LYS A C 1
ATOM 1108 O O . LYS A 1 135 ? -26.558 -17.050 -16.242 1.00 44.19 135 LYS A O 1
ATOM 1113 N N . ARG A 1 136 ? -27.509 -19.031 -15.724 1.00 44.50 136 ARG A N 1
ATOM 1114 C CA . ARG A 1 136 ? -27.550 -19.568 -17.086 1.00 44.50 136 ARG A CA 1
ATOM 1115 C C . ARG A 1 136 ? -28.664 -18.793 -17.777 1.00 44.50 136 ARG A C 1
ATOM 1117 O O . ARG A 1 136 ? -29.833 -19.029 -17.492 1.00 44.50 136 ARG A O 1
ATOM 1124 N N . THR A 1 137 ? -28.295 -17.804 -18.577 1.00 46.59 137 THR A N 1
ATOM 1125 C CA . THR A 1 137 ? -29.216 -17.257 -19.567 1.00 46.59 137 THR A CA 1
ATOM 1126 C C . THR A 1 137 ? -29.303 -18.303 -20.673 1.00 46.59 137 THR A C 1
ATOM 1128 O O . THR A 1 137 ? -28.262 -18.741 -21.166 1.00 46.59 137 THR A O 1
ATOM 1131 N N . ILE A 1 138 ? -30.526 -18.777 -20.917 1.00 52.06 138 ILE A N 1
ATOM 1132 C CA . ILE A 1 138 ? -30.904 -19.656 -22.032 1.00 52.06 138 ILE A CA 1
ATOM 1133 C C . ILE A 1 138 ? -30.803 -18.857 -23.328 1.00 52.06 138 ILE A C 1
ATOM 1135 O O . ILE A 1 138 ? -31.160 -17.656 -23.279 1.00 52.06 138 ILE A O 1
#

Radius of gyration: 21.61 Å; chains: 1; bounding box: 59×35×56 Å